Protein AF-A0A2A4JAW7-F1 (afdb_monomer)

Organism: Heliothis virescens (NCBI:txid7102)

Sequence (86 aa):
MDKLLFVAFATLSCVLLASALEVDTYDFLMPNVWPHRDELYLCTPIRISPHSNYYIVGFEPNATMHTAHHMLLYGCSEPGSNESVW

Structure (mmCIF, N/CA/C/O backbone):
data_AF-A0A2A4JAW7-F1
#
_entry.id   AF-A0A2A4JAW7-F1
#
loop_
_atom_site.group_PDB
_atom_site.id
_atom_site.type_symbol
_atom_site.label_atom_id
_atom_site.label_alt_id
_atom_site.label_comp_id
_atom_site.label_asym_id
_atom_site.label_entity_id
_atom_site.label_seq_id
_ato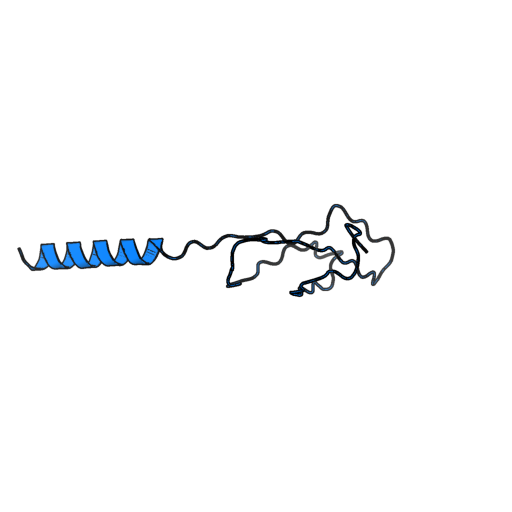m_site.pdbx_PDB_ins_code
_atom_site.Cartn_x
_atom_site.Cartn_y
_atom_site.Cartn_z
_atom_site.occupancy
_atom_site.B_iso_or_equiv
_atom_site.auth_seq_id
_atom_site.auth_comp_id
_atom_site.auth_asym_id
_atom_site.auth_atom_id
_atom_site.pdbx_PDB_model_num
ATOM 1 N N . MET A 1 1 ? -48.303 -11.823 30.491 1.00 60.94 1 MET A N 1
ATOM 2 C CA . MET A 1 1 ? -47.745 -10.524 30.057 1.00 60.94 1 MET A CA 1
ATOM 3 C C . MET A 1 1 ? -46.218 -10.556 30.074 1.00 60.94 1 MET A C 1
ATOM 5 O O . MET A 1 1 ? -45.596 -10.083 29.134 1.00 60.94 1 MET A O 1
ATOM 9 N N . ASP A 1 2 ? -45.624 -11.230 31.058 1.00 76.19 2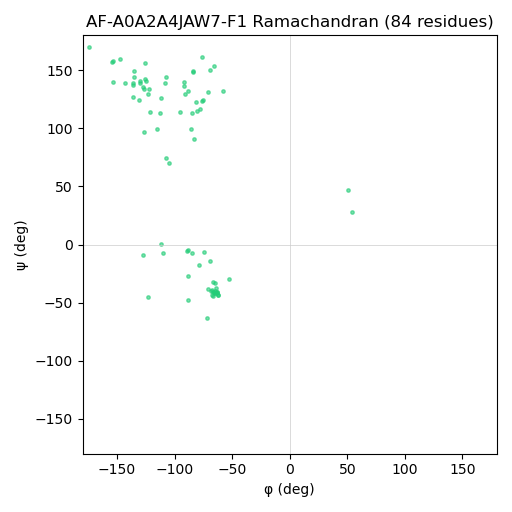 ASP A N 1
ATOM 10 C CA . ASP A 1 2 ? -44.175 -11.221 31.321 1.00 76.19 2 ASP A CA 1
ATOM 11 C C . ASP A 1 2 ? -43.339 -11.899 30.230 1.00 76.19 2 ASP A C 1
ATOM 13 O O . ASP A 1 2 ? -42.307 -11.377 29.831 1.00 76.19 2 ASP A O 1
ATOM 17 N N . LYS A 1 3 ? -43.817 -13.016 29.663 1.00 77.75 3 LYS A N 1
ATOM 18 C CA . LYS A 1 3 ? -43.115 -13.714 28.569 1.00 77.75 3 LYS A CA 1
ATOM 19 C C . LYS A 1 3 ? -43.026 -12.877 27.292 1.00 77.75 3 LYS A C 1
ATOM 21 O O . LYS A 1 3 ? -41.998 -12.883 26.630 1.00 77.75 3 LYS A O 1
ATOM 26 N N . LEU A 1 4 ? -44.095 -12.152 26.958 1.00 78.94 4 LEU A N 1
ATOM 27 C CA . LEU A 1 4 ? -44.141 -11.321 25.754 1.00 78.94 4 LEU A CA 1
ATOM 28 C C . LEU A 1 4 ? -43.236 -10.091 25.909 1.00 78.94 4 LEU A C 1
ATOM 30 O O . LEU A 1 4 ? -42.525 -9.729 24.977 1.00 78.94 4 LEU A O 1
ATOM 34 N N . LEU A 1 5 ? -43.203 -9.509 27.113 1.00 81.56 5 LEU A N 1
ATOM 35 C CA . LEU A 1 5 ? -42.323 -8.393 27.456 1.00 81.56 5 LEU A CA 1
ATOM 36 C C . LEU A 1 5 ? -40.840 -8.803 27.433 1.00 81.56 5 LEU A C 1
ATOM 38 O O . LEU A 1 5 ? -40.007 -8.065 26.916 1.00 81.56 5 LEU A O 1
ATOM 42 N N . PHE A 1 6 ? -40.514 -9.999 27.937 1.00 83.06 6 PHE A N 1
ATOM 43 C CA . PHE A 1 6 ? -39.147 -10.529 27.942 1.00 83.06 6 PHE A CA 1
ATOM 44 C C . PHE A 1 6 ? -38.635 -10.812 26.523 1.00 83.06 6 PHE A C 1
ATOM 46 O O . PHE A 1 6 ? -37.498 -10.483 26.193 1.00 83.06 6 PHE A O 1
ATOM 53 N N . VAL A 1 7 ? -39.494 -11.367 25.658 1.00 86.62 7 VAL A N 1
ATOM 54 C CA . VAL A 1 7 ? -39.181 -11.583 24.236 1.00 86.62 7 VAL A CA 1
ATOM 55 C C . VAL A 1 7 ? -38.993 -10.248 23.509 1.00 86.62 7 VAL A C 1
ATOM 57 O O . VAL A 1 7 ? -38.044 -10.105 22.739 1.00 86.62 7 VAL A O 1
ATOM 60 N N . ALA A 1 8 ? -39.833 -9.246 23.784 1.00 87.75 8 ALA A N 1
ATOM 61 C CA . ALA A 1 8 ? -39.689 -7.909 23.207 1.00 87.75 8 ALA A CA 1
ATOM 62 C C . ALA A 1 8 ? -38.374 -7.224 23.634 1.00 87.75 8 ALA A C 1
ATOM 64 O O . ALA A 1 8 ? -37.686 -6.634 22.805 1.0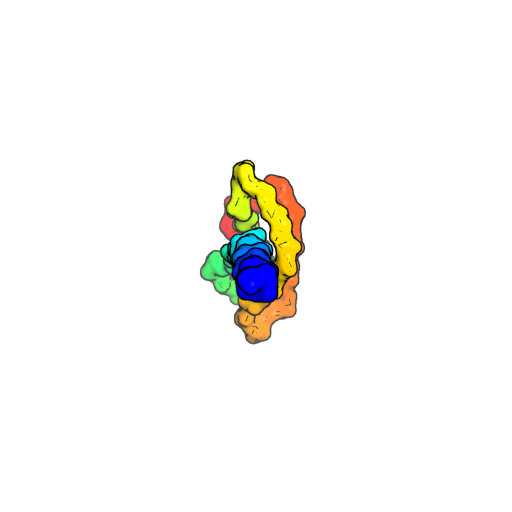0 87.75 8 ALA A O 1
ATOM 65 N N . PHE A 1 9 ? -37.971 -7.352 24.902 1.00 85.75 9 PHE A N 1
ATOM 66 C CA . PHE A 1 9 ? -36.696 -6.809 25.385 1.00 85.75 9 PHE A CA 1
ATOM 67 C C . PHE A 1 9 ? -35.481 -7.526 24.789 1.00 85.75 9 PHE A C 1
ATOM 69 O O . PHE A 1 9 ? -34.526 -6.873 24.369 1.00 85.75 9 PHE A O 1
ATOM 76 N N . ALA A 1 10 ? -35.520 -8.859 24.722 1.00 85.50 10 ALA A N 1
ATOM 77 C CA . ALA A 1 10 ? -34.435 -9.651 24.149 1.00 85.50 10 ALA A CA 1
ATOM 78 C C . ALA A 1 10 ? -34.242 -9.351 22.655 1.00 85.50 10 ALA A C 1
ATOM 80 O O . ALA A 1 10 ? -33.114 -9.188 22.194 1.00 85.50 10 ALA A O 1
ATOM 81 N N . THR A 1 11 ? -35.341 -9.219 21.909 1.00 83.69 11 THR A N 1
ATOM 82 C CA . THR A 1 11 ? -35.298 -8.861 20.484 1.00 83.69 11 THR A CA 1
ATOM 83 C C . THR A 1 11 ? -34.792 -7.436 20.267 1.00 83.69 11 THR A C 1
ATOM 85 O O . THR A 1 11 ? -33.899 -7.246 19.446 1.00 83.69 11 THR A O 1
ATOM 88 N N . LEU A 1 12 ? -35.259 -6.449 21.042 1.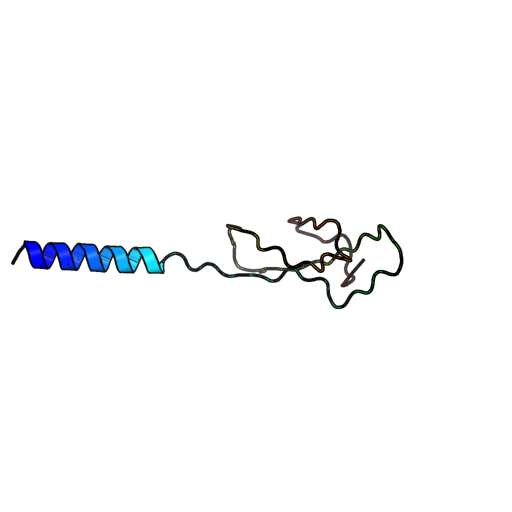00 83.94 12 LEU A N 1
ATOM 89 C CA . LEU A 1 12 ? -34.778 -5.064 20.946 1.00 83.94 12 LEU A CA 1
ATOM 90 C C . LEU A 1 12 ? -33.284 -4.941 21.285 1.00 83.94 12 LEU A C 1
ATOM 92 O O . LEU A 1 12 ? -32.539 -4.267 20.576 1.00 83.94 12 LEU A O 1
ATOM 96 N N . SER A 1 13 ? -32.831 -5.625 22.339 1.00 82.00 13 SER A N 1
ATOM 97 C CA . SER A 1 13 ? -31.418 -5.654 22.726 1.00 82.00 13 SER A CA 1
ATOM 98 C C . SER A 1 13 ? -30.541 -6.304 21.652 1.00 82.00 13 SER A C 1
ATOM 100 O O . SER A 1 13 ? -29.467 -5.787 21.354 1.00 82.00 13 SER A O 1
ATOM 102 N N . CYS A 1 14 ? -31.006 -7.395 21.036 1.00 78.19 14 CYS A N 1
ATOM 103 C CA . CYS A 1 14 ? -30.288 -8.079 19.962 1.00 78.19 14 CYS A CA 1
ATOM 104 C C . CYS A 1 14 ? -30.158 -7.201 18.705 1.00 78.19 14 CYS A C 1
ATOM 106 O O . CYS A 1 14 ? -29.075 -7.117 18.127 1.00 78.19 14 CYS A O 1
ATOM 108 N N . VAL A 1 15 ? -31.226 -6.485 18.334 1.00 79.81 15 VAL A N 1
ATOM 109 C CA . VAL A 1 15 ? -31.214 -5.541 17.204 1.00 79.81 15 VAL A CA 1
ATOM 110 C C . VAL A 1 15 ? -30.227 -4.392 17.448 1.00 79.81 15 VAL A C 1
ATOM 112 O O . VAL A 1 15 ? -29.448 -4.075 16.555 1.00 79.81 15 VAL A O 1
ATOM 115 N N . LEU A 1 16 ? -30.199 -3.820 18.658 1.00 73.25 16 LEU A N 1
ATOM 116 C CA . LEU 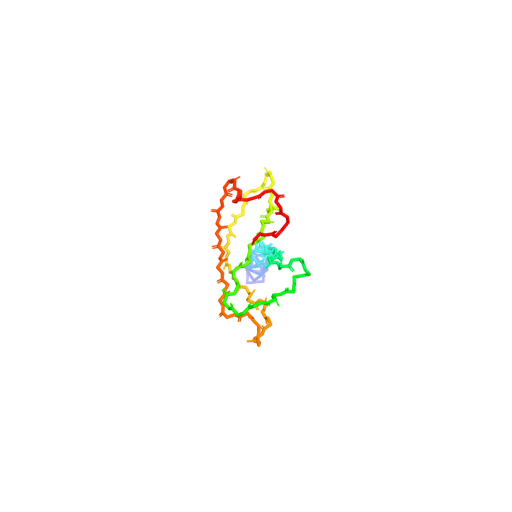A 1 16 ? -29.270 -2.736 19.016 1.00 73.25 16 LEU A CA 1
ATOM 117 C C . LEU A 1 16 ? -27.793 -3.170 18.982 1.00 73.25 16 LEU A C 1
ATOM 119 O O . LEU A 1 16 ? -26.935 -2.393 18.565 1.00 73.25 16 LEU A O 1
ATOM 123 N N . LEU A 1 17 ? -27.488 -4.404 19.399 1.00 69.62 17 LEU A N 1
ATOM 124 C CA . LEU A 1 17 ? -26.131 -4.962 19.339 1.00 69.62 17 LEU A CA 1
ATOM 125 C C . LEU A 1 17 ? -25.662 -5.202 17.898 1.00 69.62 17 LEU A C 1
ATOM 127 O O . LEU A 1 17 ? -24.507 -4.928 17.583 1.00 69.62 17 LEU A O 1
ATOM 131 N N . ALA A 1 18 ? -26.546 -5.685 17.022 1.00 67.00 18 ALA A N 1
ATOM 132 C CA . ALA A 1 18 ? -26.206 -5.961 15.627 1.00 67.00 18 ALA A CA 1
ATOM 133 C C . ALA A 1 18 ? -25.879 -4.684 14.829 1.00 67.00 18 ALA A C 1
ATOM 135 O O . ALA A 1 18 ? -25.022 -4.718 13.952 1.00 67.00 18 ALA A O 1
ATOM 136 N N . SER A 1 19 ? -26.508 -3.550 15.157 1.00 62.81 19 SER A N 1
ATOM 137 C CA . SER A 1 19 ? -26.255 -2.260 14.497 1.00 62.81 19 SER A CA 1
ATOM 138 C C . SER A 1 19 ? -24.936 -1.574 14.883 1.00 62.81 19 SER A C 1
ATOM 140 O O . SER A 1 19 ? -24.614 -0.541 14.309 1.00 62.81 19 SER A O 1
ATOM 142 N N . ALA A 1 20 ? -24.179 -2.098 15.854 1.00 62.78 20 ALA A N 1
ATOM 143 C CA . ALA A 1 20 ? -22.971 -1.442 16.370 1.00 62.78 20 ALA A CA 1
ATOM 144 C C . ALA A 1 20 ? -21.669 -1.811 15.625 1.00 62.78 20 ALA A C 1
ATOM 146 O O . ALA A 1 20 ? -20.620 -1.245 15.923 1.00 62.78 20 ALA A O 1
ATOM 147 N N . LEU A 1 21 ? -21.714 -2.758 14.684 1.00 68.88 21 LEU A N 1
ATOM 148 C CA . LEU A 1 21 ? -20.561 -3.181 13.881 1.00 68.88 21 LEU A CA 1
ATOM 149 C C . LEU A 1 21 ? -20.671 -2.607 12.466 1.00 68.88 21 LEU A C 1
ATOM 151 O O . LEU A 1 21 ? -20.937 -3.330 11.510 1.00 68.88 21 LEU A O 1
ATOM 155 N N . GLU A 1 22 ? -20.493 -1.296 12.337 1.00 77.94 22 GLU A N 1
ATOM 156 C CA . GLU A 1 22 ? -20.288 -0.674 11.029 1.00 77.94 22 GLU A CA 1
ATOM 157 C C . GLU A 1 22 ? -18.816 -0.868 10.637 1.00 77.94 22 GLU A C 1
ATOM 159 O O . GLU A 1 22 ? -17.907 -0.418 11.338 1.00 77.94 22 GLU A O 1
ATOM 164 N N . VAL A 1 23 ? -18.580 -1.630 9.567 1.00 88.62 23 VAL A N 1
ATOM 165 C CA . VAL A 1 23 ? -17.243 -1.895 9.024 1.00 88.62 23 VAL A CA 1
ATOM 166 C C . VAL A 1 23 ? -17.159 -1.231 7.662 1.00 88.62 23 VAL A C 1
ATOM 168 O O . VAL A 1 23 ? -17.829 -1.659 6.724 1.00 88.62 23 VAL A O 1
ATOM 171 N N . ASP A 1 24 ? -16.310 -0.214 7.565 1.00 87.88 24 ASP A N 1
ATOM 172 C CA . ASP A 1 24 ? -15.978 0.423 6.296 1.00 87.88 24 ASP A CA 1
ATOM 173 C C . ASP A 1 24 ? -14.869 -0.337 5.564 1.00 87.88 24 ASP A C 1
ATOM 175 O O . ASP A 1 24 ? -13.961 -0.917 6.171 1.00 87.88 24 ASP A O 1
ATOM 179 N N . THR A 1 25 ? -14.918 -0.284 4.235 1.00 91.75 25 THR A N 1
ATOM 180 C CA . THR A 1 25 ? -13.885 -0.821 3.345 1.00 91.75 25 THR A CA 1
ATOM 181 C C . THR A 1 25 ? -13.108 0.313 2.688 1.00 91.75 25 THR A C 1
ATOM 183 O O . THR A 1 25 ? -13.695 1.295 2.236 1.00 91.75 25 THR A O 1
ATOM 186 N N . TYR A 1 26 ? -11.790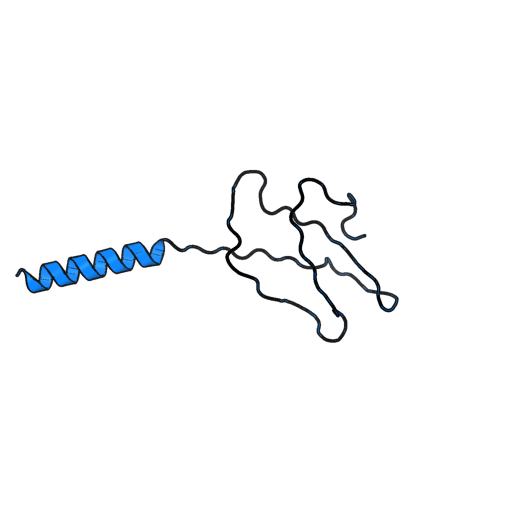 0.153 2.588 1.00 91.69 26 TYR A N 1
ATOM 187 C CA . TYR A 1 26 ? -10.900 1.101 1.923 1.00 91.69 26 TYR A CA 1
ATOM 188 C C . TYR A 1 26 ? -10.120 0.394 0.822 1.00 91.69 26 TYR A C 1
ATOM 190 O O . TYR A 1 26 ? -9.484 -0.630 1.071 1.00 91.69 26 TYR A O 1
ATOM 198 N N . ASP A 1 27 ? -10.134 0.971 -0.375 1.00 93.69 27 ASP A N 1
ATOM 199 C CA . ASP A 1 27 ? -9.459 0.402 -1.535 1.00 93.69 27 ASP A CA 1
ATOM 200 C C . ASP A 1 27 ? -7.968 0.742 -1.536 1.00 93.69 27 ASP A C 1
ATOM 202 O O . ASP A 1 27 ? -7.575 1.911 -1.563 1.00 93.69 27 ASP A O 1
ATOM 206 N N . PHE A 1 28 ? -7.132 -0.299 -1.564 1.00 94.50 28 PHE A N 1
ATOM 207 C CA . PHE A 1 28 ? -5.683 -0.188 -1.719 1.00 94.50 28 PHE A CA 1
ATOM 208 C C . PHE A 1 28 ? -5.251 -0.654 -3.110 1.00 94.50 28 PHE A C 1
ATOM 210 O O . PHE A 1 28 ? -4.728 -1.753 -3.277 1.00 94.50 28 PHE A O 1
ATOM 217 N N . LEU A 1 29 ? -5.512 0.177 -4.122 1.00 95.56 29 LEU A N 1
ATOM 218 C CA . LEU A 1 29 ? -5.297 -0.165 -5.530 1.00 95.56 29 LEU A CA 1
ATOM 219 C C . LEU A 1 29 ? -4.100 0.578 -6.131 1.00 95.56 29 LEU A C 1
ATOM 221 O O . LEU A 1 29 ? -3.864 1.750 -5.842 1.00 95.56 29 LEU A O 1
ATOM 225 N N . MET A 1 30 ? -3.379 -0.098 -7.028 1.00 96.50 30 MET A N 1
ATOM 226 C CA . MET A 1 30 ? -2.340 0.535 -7.843 1.00 96.50 30 MET A CA 1
ATOM 227 C C . MET A 1 30 ? -2.975 1.466 -8.891 1.00 96.50 30 MET A C 1
ATOM 229 O O . MET A 1 30 ? -3.883 1.038 -9.610 1.00 96.50 30 MET A O 1
ATOM 233 N N . PRO A 1 31 ? -2.507 2.718 -9.040 1.00 96.00 31 PRO A N 1
ATOM 234 C CA . PRO A 1 31 ? -3.140 3.685 -9.932 1.00 96.00 31 PRO A CA 1
ATOM 235 C C . PRO A 1 31 ? -2.676 3.507 -11.388 1.00 96.00 31 PRO A C 1
ATOM 237 O O . PRO A 1 31 ? -1.708 4.126 -11.820 1.00 96.00 31 PRO A O 1
ATOM 240 N N . ASN A 1 32 ? -3.398 2.692 -12.168 1.00 94.44 32 ASN A N 1
ATOM 241 C CA . ASN A 1 32 ? -3.206 2.524 -13.623 1.00 94.44 32 ASN A CA 1
ATOM 242 C C . ASN A 1 32 ? -1.749 2.236 -14.045 1.00 94.44 32 ASN A C 1
ATOM 244 O O . ASN A 1 32 ? -1.215 2.856 -14.964 1.00 94.44 32 ASN A O 1
ATOM 248 N N . VAL A 1 33 ? -1.096 1.299 -13.357 1.00 96.25 33 VAL A N 1
ATOM 249 C CA . VAL A 1 33 ? 0.300 0.933 -13.630 1.00 96.25 33 VAL A CA 1
ATOM 250 C C . VAL A 1 33 ? 0.422 -0.084 -14.766 1.00 96.25 33 VAL A C 1
ATOM 252 O O . VAL A 1 33 ? -0.419 -0.968 -14.920 1.00 96.25 33 VAL A O 1
ATOM 255 N N . TRP A 1 34 ? 1.526 -0.004 -15.512 1.00 95.56 34 TRP A N 1
ATOM 256 C CA . TRP A 1 34 ? 1.919 -0.994 -16.519 1.00 95.56 34 TRP A CA 1
ATOM 257 C C . TRP A 1 34 ? 3.348 -1.480 -16.250 1.00 95.56 34 TRP A C 1
ATOM 259 O O . TRP A 1 34 ? 4.310 -0.809 -16.638 1.00 95.56 34 TRP A O 1
ATOM 269 N N . PRO A 1 35 ? 3.514 -2.627 -15.565 1.00 95.50 35 PRO A N 1
ATOM 270 C CA . PRO A 1 35 ? 4.825 -3.234 -15.371 1.00 95.50 35 PRO A CA 1
ATOM 271 C C . PRO A 1 35 ? 5.491 -3.533 -16.719 1.00 95.50 35 PRO A C 1
ATOM 273 O O . PRO A 1 35 ? 4.867 -4.091 -17.616 1.00 95.50 35 PRO A O 1
ATOM 276 N N . HIS A 1 36 ? 6.759 -3.147 -16.869 1.00 95.56 36 HIS A N 1
ATOM 277 C CA . HIS A 1 36 ? 7.501 -3.239 -18.137 1.00 95.56 36 HIS A CA 1
ATOM 278 C C . HIS A 1 36 ? 8.631 -4.280 -18.110 1.00 95.56 36 HIS A C 1
ATOM 280 O O . HIS A 1 36 ? 9.365 -4.423 -19.087 1.00 95.56 36 HIS A O 1
ATOM 286 N N . ARG A 1 37 ? 8.805 -4.974 -16.981 1.00 96.44 37 ARG A N 1
ATOM 287 C CA . ARG A 1 37 ? 9.768 -6.062 -16.795 1.00 96.44 37 ARG A CA 1
ATOM 288 C C . ARG A 1 37 ? 9.295 -7.002 -15.690 1.00 96.44 37 ARG A C 1
ATOM 290 O O . ARG A 1 37 ? 8.549 -6.575 -14.807 1.00 96.44 37 ARG A O 1
ATOM 297 N N . ASP A 1 38 ? 9.786 -8.232 -15.728 1.00 95.69 38 ASP A N 1
ATOM 298 C CA . ASP A 1 38 ? 9.513 -9.238 -14.703 1.00 95.69 38 ASP A CA 1
ATOM 299 C C . ASP A 1 38 ? 10.133 -8.842 -13.355 1.00 95.69 38 ASP A C 1
ATOM 301 O O . ASP A 1 38 ? 11.121 -8.100 -13.303 1.00 95.69 38 ASP A O 1
ATOM 305 N N . GLU A 1 39 ? 9.533 -9.329 -12.264 1.00 94.75 39 GLU A N 1
ATOM 306 C CA . GLU A 1 39 ? 9.964 -9.060 -10.881 1.00 94.75 39 GLU A CA 1
ATOM 307 C C . GLU A 1 39 ? 10.074 -7.555 -10.542 1.00 94.75 39 GLU A C 1
ATOM 309 O O . GLU A 1 39 ? 10.878 -7.139 -9.703 1.00 94.75 39 GLU A O 1
ATOM 314 N N . LEU A 1 40 ? 9.282 -6.702 -11.206 1.00 96.75 40 LEU A N 1
ATOM 315 C CA . LEU A 1 40 ? 9.200 -5.278 -10.885 1.00 96.75 40 LEU A CA 1
ATOM 316 C C . LEU A 1 40 ? 8.360 -5.064 -9.623 1.00 96.75 40 LEU A C 1
ATOM 318 O O . LEU A 1 40 ? 7.182 -5.411 -9.576 1.00 96.75 40 LEU A O 1
ATOM 322 N N . TYR A 1 41 ? 8.961 -4.416 -8.631 1.00 96.94 41 TYR A N 1
ATOM 323 C CA . TYR A 1 41 ? 8.270 -3.953 -7.435 1.00 96.94 41 TYR A CA 1
ATOM 324 C C . TYR A 1 41 ? 7.777 -2.531 -7.677 1.00 96.94 41 TYR A C 1
ATOM 326 O O . TYR A 1 41 ? 8.554 -1.686 -8.113 1.00 96.94 41 TYR A O 1
ATOM 334 N N . LEU A 1 42 ? 6.496 -2.298 -7.401 1.00 97.44 42 LEU A N 1
ATOM 335 C CA . LEU A 1 42 ? 5.855 -0.990 -7.463 1.00 97.44 42 LEU A CA 1
ATOM 336 C C . LEU A 1 42 ? 5.210 -0.695 -6.113 1.00 97.44 42 LEU A C 1
ATOM 338 O O . LEU A 1 42 ? 4.602 -1.583 -5.507 1.00 97.44 42 LEU A O 1
ATOM 342 N N . CYS A 1 43 ? 5.305 0.551 -5.674 1.00 97.69 43 CYS A N 1
ATOM 343 C CA . CYS A 1 43 ? 4.733 1.021 -4.421 1.00 97.69 43 CYS A CA 1
ATOM 344 C C . CYS A 1 43 ? 3.824 2.228 -4.663 1.00 97.69 43 CYS A C 1
ATOM 346 O O . CYS A 1 43 ? 4.139 3.083 -5.479 1.00 97.69 43 CYS A O 1
ATOM 348 N N . THR A 1 44 ? 2.715 2.322 -3.927 1.00 97.38 44 THR 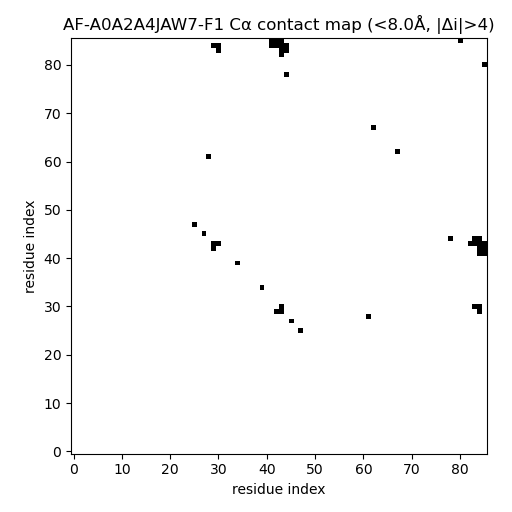A N 1
ATOM 349 C CA . THR A 1 44 ? 1.815 3.487 -3.926 1.00 97.38 44 THR A CA 1
ATOM 350 C C . THR A 1 44 ? 1.427 3.824 -2.485 1.00 97.38 44 THR A C 1
ATOM 352 O O . THR A 1 44 ? 1.132 2.906 -1.712 1.00 97.38 44 THR A O 1
ATOM 355 N N . PRO A 1 45 ? 1.403 5.105 -2.079 1.00 95.88 45 PRO A N 1
ATOM 356 C CA . PRO A 1 45 ? 0.972 5.495 -0.747 1.00 95.88 45 PRO A CA 1
ATOM 357 C C . PRO A 1 45 ? -0.531 5.803 -0.747 1.00 95.88 45 PRO A C 1
ATOM 359 O O . PRO A 1 45 ? -1.047 6.442 -1.663 1.00 95.88 45 PRO A O 1
ATOM 362 N N . ILE A 1 46 ? -1.251 5.394 0.300 1.00 93.19 46 ILE A N 1
ATOM 363 C CA . ILE A 1 46 ? -2.677 5.712 0.469 1.00 93.19 46 ILE A CA 1
ATOM 364 C C . ILE A 1 46 ? -2.901 6.250 1.877 1.00 93.19 46 ILE A C 1
ATOM 366 O O . ILE A 1 46 ? -2.548 5.616 2.872 1.00 93.19 46 ILE A O 1
ATOM 370 N N . ARG A 1 47 ? -3.487 7.446 1.965 1.00 90.94 47 ARG A N 1
ATOM 371 C CA . ARG A 1 47 ? -3.812 8.097 3.236 1.00 90.94 47 ARG A CA 1
ATOM 372 C C . ARG A 1 47 ? -5.265 7.795 3.601 1.00 90.94 47 ARG A C 1
ATOM 374 O O . ARG A 1 47 ? -6.163 8.271 2.921 1.00 90.94 47 ARG A O 1
ATOM 381 N N . ILE A 1 48 ? -5.475 7.053 4.690 1.00 88.12 48 ILE A N 1
ATOM 382 C CA . ILE A 1 48 ? -6.813 6.627 5.148 1.00 88.12 48 ILE A CA 1
ATOM 383 C C . ILE A 1 48 ? -7.609 7.807 5.723 1.00 88.12 48 ILE A C 1
ATOM 385 O O . ILE A 1 48 ? -8.638 8.196 5.185 1.00 88.12 48 ILE A O 1
ATOM 389 N N . SER A 1 49 ? -7.133 8.405 6.819 1.00 86.50 49 SER A N 1
ATOM 390 C CA . SER A 1 49 ? -7.765 9.579 7.426 1.00 86.50 49 SER A CA 1
ATOM 391 C C . SER A 1 49 ? -6.746 10.408 8.200 1.00 86.50 49 SER A C 1
ATOM 393 O O . SER A 1 49 ? -5.896 9.842 8.888 1.00 86.50 49 SER A O 1
ATOM 395 N N . PRO A 1 50 ? -6.814 11.748 8.133 1.00 85.56 50 PRO A N 1
ATOM 396 C CA . PRO A 1 50 ? -6.025 12.611 9.004 1.00 85.56 50 PRO A CA 1
ATOM 397 C C . PRO A 1 50 ? -6.600 12.747 10.423 1.00 85.56 50 PRO A C 1
ATOM 399 O O . PRO A 1 50 ? -5.889 13.234 11.295 1.00 85.56 50 PRO A O 1
ATOM 402 N N . HIS A 1 51 ? -7.873 12.400 10.642 1.00 89.62 51 HIS A N 1
ATOM 403 C CA . HIS A 1 51 ? -8.634 12.861 11.815 1.00 89.62 51 HIS A CA 1
ATOM 404 C C . HIS A 1 51 ? -9.300 11.739 12.616 1.00 89.62 51 HIS A C 1
ATOM 406 O O . HIS A 1 51 ? -9.838 11.997 13.692 1.00 89.62 51 HIS A O 1
ATOM 412 N N . SER A 1 52 ? -9.287 10.512 12.102 1.00 89.69 52 SER A N 1
ATOM 413 C CA . SER A 1 52 ? -10.023 9.388 12.677 1.00 89.69 52 SER A CA 1
ATOM 414 C C . SER A 1 52 ? -9.106 8.183 12.833 1.00 89.69 52 SER A C 1
ATOM 416 O O . SER A 1 52 ? -8.300 7.890 11.951 1.00 89.69 52 SER A O 1
ATOM 418 N N . ASN A 1 53 ? -9.252 7.486 13.958 1.00 89.94 53 ASN A N 1
ATOM 419 C CA . ASN A 1 53 ? -8.576 6.221 14.211 1.00 89.94 53 ASN A CA 1
ATOM 420 C C . ASN A 1 53 ? -9.478 5.071 13.763 1.00 89.94 53 ASN A C 1
ATOM 422 O O . ASN A 1 53 ? -10.668 5.066 14.073 1.00 89.94 53 ASN A O 1
ATOM 426 N N . TYR A 1 54 ? -8.888 4.085 13.094 1.00 90.44 54 TYR A N 1
ATOM 427 C CA . TYR A 1 54 ? -9.572 2.881 12.631 1.00 90.44 54 TYR A CA 1
ATOM 428 C C . TYR A 1 54 ? -8.848 1.639 13.138 1.00 90.44 54 TYR A C 1
ATOM 430 O O . TYR A 1 54 ? -7.644 1.668 13.402 1.00 90.44 54 TYR A O 1
ATOM 438 N N . TYR A 1 55 ? -9.586 0.537 13.223 1.00 92.81 55 TYR A N 1
ATOM 439 C CA . TYR A 1 55 ? -9.037 -0.786 13.483 1.00 92.81 55 TYR A CA 1
ATOM 440 C C . TYR A 1 55 ? -9.203 -1.634 12.227 1.00 92.81 55 TYR A C 1
ATOM 442 O O . TYR A 1 55 ? -10.306 -1.758 11.700 1.00 92.81 55 TYR A O 1
ATOM 450 N N . ILE A 1 56 ? -8.108 -2.217 11.745 1.00 93.88 56 ILE A N 1
ATOM 451 C CA . ILE A 1 56 ? -8.151 -3.140 10.611 1.00 93.88 56 ILE A CA 1
ATOM 452 C C . ILE A 1 56 ? -8.654 -4.487 11.127 1.00 93.88 56 ILE A C 1
ATOM 454 O O . ILE A 1 56 ? -8.007 -5.112 11.967 1.00 93.88 56 ILE A O 1
ATOM 458 N N . VAL A 1 57 ? -9.811 -4.919 10.628 1.00 95.38 57 VAL A N 1
ATOM 459 C CA . VAL A 1 57 ? -10.480 -6.160 11.057 1.00 95.38 57 VAL A CA 1
ATOM 460 C C . VAL A 1 57 ? -10.461 -7.263 9.995 1.00 95.38 57 VAL A C 1
ATOM 462 O O . VAL A 1 57 ? -10.833 -8.396 10.289 1.00 95.38 57 VAL A O 1
ATOM 465 N N . GLY A 1 58 ? -10.006 -6.966 8.775 1.00 95.38 58 GLY A N 1
ATOM 466 C CA . GLY A 1 58 ? -9.939 -7.931 7.681 1.00 95.38 58 GLY A CA 1
ATOM 467 C C . GLY A 1 58 ? -9.255 -7.376 6.434 1.00 95.38 58 GLY A C 1
ATOM 468 O O . GLY A 1 58 ? -8.986 -6.179 6.343 1.00 95.38 58 GLY A O 1
ATOM 469 N N . PHE A 1 59 ? -8.982 -8.270 5.483 1.00 95.94 59 PHE A N 1
ATOM 470 C CA . PHE A 1 59 ? -8.415 -7.956 4.173 1.00 95.94 59 PHE A CA 1
ATOM 471 C C . PHE A 1 59 ? -9.153 -8.748 3.093 1.00 95.94 59 PHE A C 1
ATOM 473 O O . PHE A 1 59 ? -9.412 -9.938 3.276 1.00 95.94 59 PHE A O 1
ATOM 480 N N . GLU A 1 60 ? -9.423 -8.107 1.959 1.00 96.00 60 GLU A N 1
ATOM 481 C CA . GLU A 1 60 ? -9.950 -8.749 0.756 1.00 96.00 60 GLU A CA 1
ATOM 482 C C . GLU A 1 60 ? -8.964 -8.514 -0.400 1.00 96.00 60 GLU A C 1
ATOM 484 O O . GLU A 1 60 ? -8.727 -7.364 -0.778 1.00 96.00 60 GLU A O 1
ATOM 489 N N . PRO A 1 61 ? -8.311 -9.562 -0.935 1.00 94.62 61 PRO A N 1
ATOM 490 C CA . PRO A 1 61 ? -7.326 -9.385 -1.992 1.00 94.62 61 PRO A CA 1
ATOM 491 C C . PRO A 1 61 ? -8.004 -9.090 -3.335 1.00 94.62 61 PRO A C 1
ATOM 493 O O . PRO A 1 61 ? -8.779 -9.901 -3.836 1.00 94.62 61 PRO A O 1
ATOM 496 N N . ASN A 1 62 ? -7.630 -7.976 -3.968 1.00 95.38 62 ASN A N 1
ATOM 497 C CA . ASN A 1 62 ? -8.001 -7.652 -5.345 1.00 95.38 62 ASN A CA 1
ATOM 498 C C . ASN A 1 62 ? -6.742 -7.623 -6.221 1.00 95.38 62 ASN A C 1
ATOM 500 O O . ASN A 1 62 ? -5.981 -6.657 -6.210 1.00 95.38 62 ASN A O 1
ATOM 504 N N . ALA A 1 63 ? -6.496 -8.718 -6.942 1.00 94.69 63 ALA A N 1
ATOM 505 C CA . ALA A 1 63 ? -5.274 -8.914 -7.710 1.00 94.69 63 ALA A CA 1
ATOM 506 C C . ALA A 1 63 ? -5.553 -9.475 -9.105 1.00 94.69 63 ALA A C 1
ATOM 508 O O . ALA A 1 63 ? -6.403 -10.342 -9.306 1.00 94.69 63 ALA A O 1
ATOM 509 N N . THR A 1 64 ? -4.753 -9.034 -10.076 1.00 94.69 64 THR A N 1
ATOM 510 C CA . THR A 1 64 ? -4.724 -9.633 -11.412 1.00 94.69 64 THR A CA 1
ATOM 511 C C . THR A 1 64 ? -3.766 -10.826 -11.396 1.00 94.69 64 THR A C 1
ATOM 513 O O . THR A 1 64 ? -2.554 -10.643 -11.480 1.00 94.69 64 THR A O 1
ATOM 516 N N . MET A 1 65 ? -4.309 -12.045 -11.275 1.00 88.75 65 MET A N 1
ATOM 517 C CA . MET A 1 65 ? -3.563 -13.288 -10.985 1.00 88.75 65 MET A CA 1
ATOM 518 C C . MET A 1 65 ? -2.376 -13.577 -11.922 1.00 88.75 65 MET A C 1
ATOM 520 O O . MET A 1 65 ? -1.413 -14.208 -11.510 1.00 88.75 65 MET A O 1
ATOM 524 N N . HIS A 1 66 ? -2.431 -13.135 -13.180 1.00 91.94 66 HIS A N 1
ATOM 525 C CA . HIS A 1 66 ? -1.359 -13.368 -14.154 1.00 91.94 66 HIS A CA 1
ATOM 526 C C . HIS A 1 66 ? -0.216 -12.340 -14.091 1.00 91.94 66 HIS A C 1
ATOM 528 O O . HIS A 1 66 ? 0.786 -12.524 -14.773 1.00 91.94 66 HIS A O 1
ATOM 534 N N . THR A 1 67 ? -0.361 -11.275 -13.297 1.00 94.69 67 THR A N 1
ATOM 535 C CA . THR A 1 67 ? 0.604 -10.164 -13.215 1.00 94.69 67 THR A CA 1
ATOM 536 C C . THR A 1 67 ? 1.104 -9.957 -11.788 1.00 94.69 67 THR A C 1
ATOM 538 O O . THR A 1 67 ? 2.298 -9.784 -11.566 1.00 94.69 67 THR A O 1
ATOM 541 N N . ALA A 1 68 ? 0.204 -9.968 -10.804 1.00 95.81 68 ALA A N 1
ATOM 542 C CA . ALA A 1 68 ? 0.557 -9.755 -9.407 1.00 95.81 68 ALA A CA 1
ATOM 543 C C . ALA A 1 68 ? 1.014 -11.072 -8.764 1.00 95.81 68 ALA A C 1
ATOM 545 O O . ALA A 1 68 ? 0.206 -11.980 -8.578 1.00 95.81 68 ALA A O 1
ATOM 546 N N . HIS A 1 69 ? 2.297 -11.159 -8.402 1.00 94.38 69 HIS A N 1
ATOM 547 C CA . HIS A 1 69 ? 2.848 -12.332 -7.717 1.00 94.38 69 HIS A CA 1
ATOM 548 C C . HIS A 1 69 ? 2.704 -12.228 -6.191 1.00 94.38 69 HIS A C 1
ATOM 550 O O . HIS A 1 69 ? 2.197 -13.145 -5.553 1.00 94.38 69 HIS A O 1
ATOM 556 N N . HIS A 1 70 ? 3.069 -11.080 -5.609 1.00 95.00 70 HIS A N 1
ATOM 557 C CA . HIS A 1 70 ? 2.930 -10.791 -4.181 1.00 95.00 70 HIS A CA 1
ATOM 558 C C . HIS A 1 70 ? 2.362 -9.385 -3.962 1.00 95.00 70 HIS A C 1
ATOM 560 O O . HIS A 1 70 ? 2.637 -8.470 -4.736 1.00 95.00 70 HIS A O 1
ATOM 566 N N . MET A 1 71 ? 1.615 -9.204 -2.873 1.00 96.44 71 MET A N 1
ATOM 567 C CA . MET A 1 71 ? 1.168 -7.899 -2.382 1.00 96.44 71 MET A CA 1
ATOM 568 C C . MET A 1 71 ? 1.576 -7.763 -0.918 1.00 96.44 71 MET A C 1
ATOM 570 O O . MET A 1 71 ? 1.381 -8.691 -0.133 1.00 96.44 71 MET A O 1
ATOM 574 N N . LEU A 1 72 ? 2.150 -6.619 -0.556 1.00 96.88 72 LEU A N 1
ATOM 575 C CA . LEU A 1 72 ? 2.599 -6.313 0.800 1.00 96.88 72 LEU A CA 1
ATOM 576 C C . LEU A 1 72 ? 1.992 -4.976 1.217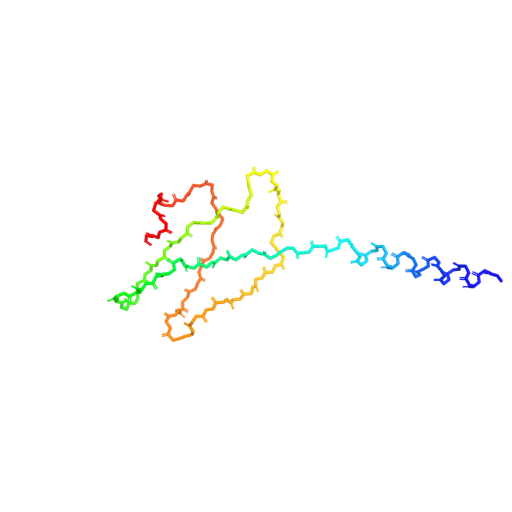 1.00 96.88 72 LEU A C 1
ATOM 578 O O . LEU A 1 72 ? 2.001 -4.025 0.438 1.00 96.88 72 LEU A O 1
ATOM 582 N N . LEU A 1 73 ? 1.474 -4.906 2.442 1.00 96.25 73 LEU A N 1
ATOM 583 C CA . LEU A 1 73 ? 0.856 -3.705 2.991 1.00 96.25 73 LEU A CA 1
ATOM 584 C C . LEU A 1 73 ? 1.576 -3.291 4.273 1.00 96.25 73 LEU A C 1
ATOM 586 O O . LEU A 1 73 ? 1.825 -4.119 5.149 1.00 96.25 73 LEU A O 1
ATOM 590 N N . TYR A 1 74 ? 1.879 -1.999 4.384 1.00 95.75 74 TYR A N 1
ATOM 591 C CA . TYR A 1 74 ? 2.599 -1.418 5.513 1.00 95.75 74 TYR A CA 1
ATOM 592 C C . TYR A 1 74 ? 1.859 -0.191 6.043 1.00 95.75 74 TYR A C 1
ATOM 594 O O . TYR A 1 74 ? 1.362 0.628 5.272 1.00 95.75 74 TYR A O 1
ATOM 602 N N . GLY A 1 75 ? 1.835 -0.034 7.367 1.00 94.56 75 GLY A N 1
ATOM 603 C CA . GLY A 1 75 ? 1.486 1.234 8.004 1.00 94.56 75 GLY A CA 1
ATOM 604 C C . GLY A 1 75 ? 2.734 2.100 8.167 1.00 94.56 75 GLY A C 1
ATOM 605 O O . GLY A 1 75 ? 3.756 1.618 8.652 1.00 94.56 75 GLY A O 1
ATOM 606 N N . CYS A 1 76 ? 2.663 3.373 7.780 1.00 94.06 76 CYS A N 1
ATOM 607 C CA . CYS A 1 76 ? 3.747 4.339 7.965 1.00 94.06 76 CYS A CA 1
ATOM 608 C C . CYS A 1 76 ? 3.190 5.751 8.206 1.00 94.06 76 CYS A C 1
ATOM 610 O O . CYS A 1 76 ? 2.042 6.041 7.869 1.00 94.06 76 CYS A O 1
ATOM 612 N N . SER A 1 77 ? 4.002 6.631 8.800 1.00 93.12 77 SER A N 1
ATOM 613 C CA . SER A 1 77 ? 3.699 8.066 8.912 1.00 93.12 77 SER A CA 1
ATOM 614 C C . SER A 1 77 ? 4.185 8.869 7.705 1.00 93.12 77 SER A C 1
ATOM 616 O O . SER A 1 77 ? 3.609 9.911 7.398 1.00 93.12 77 SER A O 1
ATOM 618 N N . GLU A 1 78 ? 5.234 8.389 7.035 1.00 95.25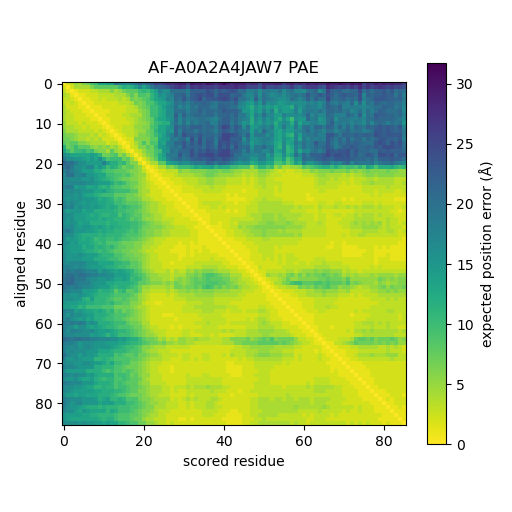 78 GLU A N 1
ATOM 619 C CA . GLU A 1 78 ? 5.877 9.028 5.889 1.00 95.25 78 GLU A CA 1
ATOM 620 C C . GLU A 1 78 ? 6.171 7.969 4.811 1.00 95.25 78 GLU A C 1
ATOM 622 O O . GLU A 1 78 ? 6.760 6.932 5.134 1.00 95.25 78 GLU A O 1
ATOM 627 N N . PRO A 1 79 ? 5.728 8.182 3.557 1.00 96.50 79 PRO A N 1
ATOM 628 C CA . PRO A 1 79 ? 5.987 7.259 2.458 1.00 96.50 79 PRO A CA 1
ATOM 629 C C . PRO A 1 79 ? 7.426 7.380 1.939 1.00 96.50 79 PRO A C 1
ATOM 631 O O . PRO A 1 79 ? 8.094 8.390 2.134 1.00 96.50 79 PRO A O 1
ATOM 634 N N . GLY A 1 80 ? 7.895 6.357 1.219 1.00 95.75 80 GLY A N 1
ATOM 635 C CA . GLY A 1 80 ? 9.243 6.351 0.634 1.00 95.75 80 GLY A CA 1
ATOM 636 C C . GLY A 1 80 ? 9.444 7.341 -0.522 1.00 95.75 80 GLY A C 1
ATOM 637 O O . GLY A 1 80 ? 10.581 7.598 -0.907 1.00 95.75 80 GLY A O 1
ATOM 638 N N . SER A 1 81 ? 8.358 7.885 -1.077 1.00 96.56 81 SER A N 1
ATOM 639 C CA . SER A 1 81 ? 8.365 8.883 -2.145 1.00 96.56 81 SER A CA 1
ATOM 640 C C . SER A 1 81 ? 7.097 9.744 -2.089 1.00 96.56 81 SER A C 1
ATOM 642 O O . SER A 1 81 ? 6.071 9.320 -1.555 1.00 96.56 81 SER A O 1
ATOM 644 N N . ASN A 1 82 ? 7.171 10.946 -2.670 1.00 94.75 82 ASN A N 1
ATOM 645 C CA . ASN A 1 82 ? 6.010 11.805 -2.941 1.00 94.75 82 ASN A CA 1
ATOM 646 C C . ASN A 1 82 ? 5.368 11.512 -4.312 1.00 94.75 82 ASN A C 1
ATOM 648 O O . ASN A 1 82 ? 4.362 12.130 -4.663 1.00 94.75 82 ASN A O 1
ATOM 652 N N . GLU A 1 83 ? 5.965 10.619 -5.106 1.00 95.75 83 GLU A N 1
ATOM 653 C CA . GLU A 1 83 ? 5.396 10.151 -6.369 1.00 95.75 83 GLU A CA 1
ATOM 654 C C . GLU A 1 83 ? 4.160 9.277 -6.116 1.00 95.75 83 GLU A C 1
ATOM 656 O O . GLU A 1 83 ? 4.054 8.600 -5.092 1.00 95.75 83 GLU A O 1
ATOM 661 N N . SER A 1 84 ? 3.210 9.287 -7.055 1.00 94.69 84 SER A N 1
ATOM 662 C CA . SER A 1 84 ? 2.014 8.441 -6.960 1.00 94.69 84 SER A CA 1
ATOM 663 C C . SER A 1 84 ? 2.355 6.954 -7.022 1.00 94.69 84 SER A C 1
ATOM 665 O O . SER A 1 84 ? 1.678 6.153 -6.387 1.00 94.69 84 SER A O 1
ATOM 667 N N . VAL A 1 85 ? 3.395 6.598 -7.777 1.00 97.19 85 VAL A N 1
ATOM 668 C CA . VAL A 1 85 ? 3.960 5.252 -7.861 1.00 97.19 85 VAL A CA 1
ATOM 669 C C . VAL A 1 85 ? 5.469 5.374 -7.981 1.00 97.19 85 VAL A C 1
ATOM 671 O O . VAL A 1 85 ? 5.929 6.229 -8.735 1.00 97.19 85 VAL A O 1
ATOM 674 N N . TRP A 1 86 ? 6.211 4.513 -7.290 1.00 96.38 86 TRP A N 1
ATOM 675 C CA . TRP A 1 86 ? 7.666 4.395 -7.418 1.00 96.38 86 TRP A CA 1
ATOM 676 C C . TRP A 1 86 ? 8.128 2.937 -7.435 1.00 96.38 86 TRP A C 1
ATOM 678 O O . TRP A 1 86 ? 7.331 2.057 -7.023 1.00 96.38 86 TRP A O 1
#

pLDDT: mean 89.76, std 8.88, range [60.94, 97.69]

Solvent-accessible surface area (backbone atoms only — not comparable to full-atom values): 6453 Å² total; per-residue (Å²): 112,65,69,63,52,52,51,51,51,52,51,52,53,52,55,59,58,65,71,70,73,80,79,85,87,79,90,90,73,79,85,88,76,76,86,88,57,85,95,67,81,75,47,67,80,81,86,88,61,97,87,63,89,84,80,90,86,79,84,82,92,86,75,56,77,93,76,53,86,80,87,88,87,83,91,75,96,70,69,99,60,93,56,76,60,86

Secondary structure (DSSP, 8-state):
-HHHHHHHHHHHHHHHHHTT-----------S----STT----------SS-------------TTT---------SS-S-SSS--

Foldseek 3Di:
DVVVVVVVVVVVVVVVVVVPDDDDDDDDDQDPDDDPDPPDDKDADDDDDPPDDDDDPDDDDDDDVVHDPDDDDDDDPDDPDPDRMD

InterPro domains:
  IPR000323 Copper type II, ascorbate-dependent monooxygenase, N-terminal [PF01082] (27-80)
  IPR008977 PHM/PNGase F domain superfamily [SSF49742] (21-86)
  IPR036939 Copper type II, ascorbate-dependent monooxygenase, N-terminal domain superfamily [G3DSA:2.60.120.310] (14-86)

Mean predicted aligned error: 7.83 Å

Radius of gyration: 21.79 Å; Cα contacts (8 Å, |Δi|>4): 23; chains: 1; bounding box: 58×27×50 Å